Protein AF-A0A960PLG2-F1 (afdb_monomer_lite)

Secondary st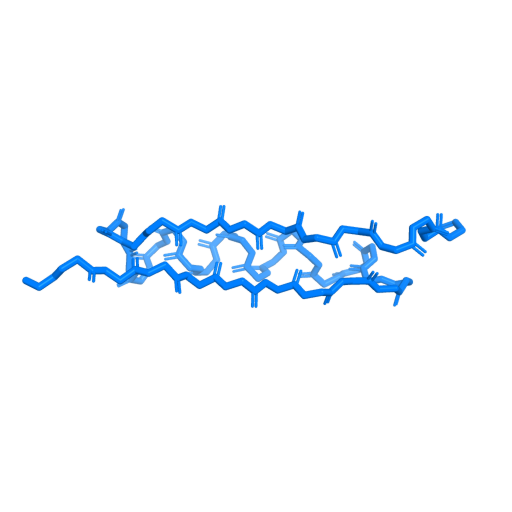ructure (DSSP, 8-state):
---EEEEEESS-HHHHHHHHHHHHHH-TTSEEEEEE----

pLDDT: mean 95.96, std 3.75, range [76.62, 98.5]

Structure (mmCIF, N/CA/C/O backbone):
data_AF-A0A960PLG2-F1
#
_entry.id   AF-A0A960PLG2-F1
#
loop_
_atom_site.group_PDB
_atom_site.id
_atom_site.type_symbol
_atom_site.label_atom_id
_atom_site.label_alt_id
_atom_site.label_comp_id
_atom_site.label_asym_id
_atom_site.label_entity_id
_atom_site.label_seq_id
_atom_site.pdbx_PDB_ins_code
_atom_site.Cartn_x
_atom_site.Cartn_y
_atom_site.Cartn_z
_atom_site.occupancy
_atom_site.B_iso_or_equiv
_atom_site.auth_seq_id
_atom_site.auth_comp_id
_atom_site.auth_asym_id
_atom_site.auth_atom_id
_atom_site.pdbx_PDB_model_num
ATOM 1 N N . MET A 1 1 ? -16.420 0.675 13.816 1.00 76.62 1 MET A N 1
ATOM 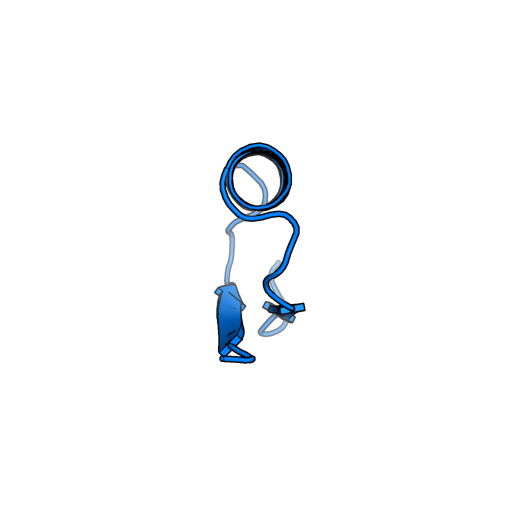2 C CA . MET A 1 1 ? -16.698 0.526 12.372 1.00 76.62 1 MET A CA 1
ATOM 3 C C . MET A 1 1 ? -15.411 0.042 11.735 1.00 76.62 1 MET A C 1
ATOM 5 O O . MET A 1 1 ? -14.387 0.660 11.987 1.00 76.62 1 MET A O 1
ATOM 9 N N . HIS A 1 2 ? -15.448 -1.077 11.016 1.00 89.06 2 HIS A N 1
ATOM 10 C CA . HIS A 1 2 ? -14.288 -1.590 10.285 1.00 89.06 2 HIS A CA 1
ATOM 11 C C . HIS A 1 2 ? -14.354 -1.069 8.853 1.00 89.06 2 HIS A C 1
ATOM 13 O O . HIS A 1 2 ? -15.428 -1.084 8.251 1.00 89.06 2 HIS A O 1
ATOM 19 N N . ALA A 1 3 ? -13.234 -0.565 8.346 1.00 96.06 3 ALA A N 1
ATOM 20 C CA . ALA A 1 3 ? -13.124 -0.017 7.005 1.00 96.06 3 ALA A CA 1
ATOM 21 C C . ALA A 1 3 ? -11.870 -0.577 6.336 1.00 96.06 3 ALA A C 1
ATOM 23 O O . ALA A 1 3 ? -10.828 -0.714 6.979 1.00 96.06 3 ALA A O 1
ATOM 24 N N . VAL A 1 4 ? -11.995 -0.865 5.045 1.00 97.81 4 VAL A N 1
ATOM 25 C CA . VAL A 1 4 ? -10.895 -1.303 4.189 1.00 97.81 4 VAL A CA 1
ATOM 26 C C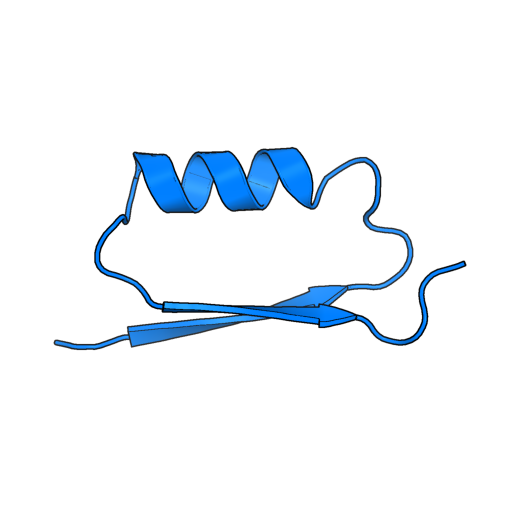 . VAL A 1 4 ? -10.671 -0.222 3.141 1.00 97.81 4 VAL A C 1
ATOM 28 O O . VAL A 1 4 ? -11.616 0.202 2.475 1.00 97.81 4 VAL A O 1
ATOM 31 N N . VAL A 1 5 ? -9.426 0.217 2.992 1.00 97.50 5 VAL A N 1
ATOM 32 C CA . VAL A 1 5 ? -8.993 1.116 1.922 1.00 97.50 5 VAL A CA 1
ATOM 33 C C . VAL A 1 5 ? -8.338 0.266 0.839 1.00 97.50 5 VAL A C 1
ATOM 35 O O . VAL A 1 5 ? -7.374 -0.450 1.104 1.00 97.50 5 VAL A O 1
ATOM 38 N N . VAL A 1 6 ? -8.867 0.336 -0.380 1.00 97.69 6 VAL A N 1
ATOM 39 C CA . VAL A 1 6 ? -8.297 -0.340 -1.550 1.00 97.69 6 VAL A CA 1
ATOM 40 C C . VAL A 1 6 ? -7.695 0.716 -2.462 1.00 97.69 6 VAL A C 1
ATOM 42 O O . VAL A 1 6 ? -8.382 1.662 -2.846 1.00 97.69 6 VAL A O 1
ATOM 45 N N . VAL A 1 7 ? -6.416 0.559 -2.791 1.00 96.88 7 VAL A N 1
ATOM 46 C CA . VAL A 1 7 ? -5.655 1.512 -3.602 1.00 96.88 7 VAL A CA 1
ATOM 47 C C . VAL A 1 7 ? -5.109 0.792 -4.824 1.00 96.88 7 VAL A C 1
ATOM 49 O O . VAL A 1 7 ? -4.153 0.028 -4.686 1.00 96.88 7 VAL A O 1
ATOM 52 N N . PRO A 1 8 ? -5.707 0.996 -6.007 1.00 96.62 8 PRO A N 1
ATOM 53 C CA . PRO A 1 8 ? -5.096 0.541 -7.243 1.00 96.62 8 PRO A CA 1
ATOM 54 C C . PRO A 1 8 ? -3.823 1.349 -7.525 1.00 96.62 8 PRO A C 1
ATOM 56 O O . PRO A 1 8 ? -3.802 2.561 -7.296 1.00 96.62 8 PRO A O 1
ATOM 59 N N . THR A 1 9 ? -2.774 0.695 -8.021 1.00 95.88 9 THR A N 1
ATOM 60 C CA . THR A 1 9 ? -1.507 1.351 -8.380 1.00 95.88 9 THR A CA 1
ATOM 61 C C . THR A 1 9 ? -1.065 1.011 -9.796 1.00 95.88 9 THR A C 1
ATOM 63 O O . THR A 1 9 ? -1.203 -0.124 -10.244 1.00 95.88 9 THR A O 1
ATOM 66 N N . TYR A 1 10 ? -0.500 2.014 -10.473 1.00 96.38 10 TYR A N 1
ATOM 67 C CA . TYR A 1 10 ? 0.231 1.880 -11.730 1.00 96.38 10 TYR A CA 1
ATOM 68 C C . TYR A 1 10 ? 1.304 2.974 -11.791 1.00 96.38 10 TYR A C 1
ATOM 70 O O . TYR A 1 10 ? 0.967 4.154 -11.756 1.00 96.38 10 TYR A O 1
ATOM 78 N N . GLN A 1 11 ? 2.587 2.603 -11.848 1.00 96.38 11 GLN A N 1
ATOM 79 C CA . GLN A 1 11 ? 3.724 3.550 -11.829 1.00 96.38 11 GLN A CA 1
ATOM 80 C C . GLN A 1 11 ? 3.813 4.444 -10.572 1.00 96.38 11 GLN A C 1
ATOM 82 O O . GLN A 1 11 ? 4.410 5.518 -10.589 1.00 96.38 11 GLN A O 1
ATOM 87 N N . GLU A 1 12 ? 3.291 3.976 -9.438 1.00 97.31 12 GLU A N 1
ATOM 88 C CA . GLU A 1 12 ? 3.243 4.746 -8.185 1.00 97.31 12 GLU A CA 1
ATOM 89 C C . GLU A 1 12 ? 4.448 4.508 -7.261 1.00 97.31 12 GLU A C 1
ATOM 91 O O . GLU A 1 12 ? 4.403 4.853 -6.079 1.00 97.31 12 GLU A O 1
ATOM 96 N N . ALA A 1 13 ? 5.551 3.950 -7.773 1.00 95.38 13 ALA A N 1
ATOM 97 C CA . ALA A 1 13 ? 6.766 3.699 -6.989 1.00 95.38 13 ALA A CA 1
ATOM 98 C C . ALA A 1 13 ? 7.238 4.913 -6.150 1.00 95.38 13 ALA A C 1
ATOM 100 O O . ALA A 1 13 ? 7.598 4.714 -4.988 1.00 95.38 13 ALA A O 1
ATOM 101 N N . PRO A 1 14 ? 7.176 6.172 -6.640 1.00 96.69 14 PRO A N 1
ATOM 102 C CA . PRO A 1 14 ? 7.568 7.335 -5.838 1.00 96.69 14 PRO A CA 1
ATOM 103 C C . PRO A 1 14 ? 6.610 7.670 -4.682 1.00 96.69 14 PRO A C 1
ATOM 105 O O . PRO A 1 14 ? 6.994 8.383 -3.753 1.00 96.69 14 PRO A O 1
ATOM 108 N N . ASN A 1 15 ? 5.360 7.200 -4.736 1.00 97.00 15 ASN A N 1
ATOM 109 C CA . ASN A 1 15 ? 4.277 7.664 -3.866 1.00 97.00 15 ASN A CA 1
ATOM 110 C C . ASN A 1 15 ? 3.763 6.586 -2.911 1.00 97.00 15 ASN A C 1
ATOM 112 O O . ASN A 1 15 ? 3.383 6.912 -1.782 1.00 97.00 15 ASN A O 1
ATOM 116 N N . VAL A 1 16 ? 3.761 5.318 -3.336 1.00 96.88 16 VAL A N 1
ATOM 117 C CA . VAL A 1 16 ? 3.126 4.206 -2.613 1.00 96.88 16 VAL A CA 1
ATOM 118 C C . VAL A 1 16 ? 3.649 4.087 -1.182 1.00 96.8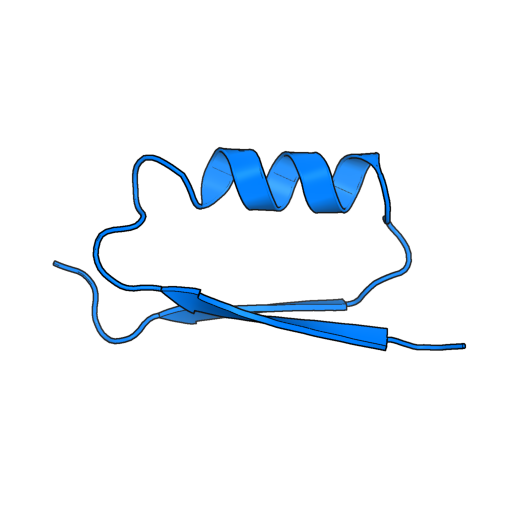8 16 VAL A C 1
ATOM 120 O O . VAL A 1 16 ? 2.871 3.970 -0.238 1.00 96.88 16 VAL A O 1
ATOM 123 N N . GLU A 1 17 ? 4.956 4.241 -0.985 1.00 96.88 17 GLU A N 1
ATOM 124 C CA . GLU A 1 17 ? 5.578 4.120 0.332 1.00 96.88 17 GLU A CA 1
ATOM 125 C C . GLU A 1 17 ? 5.189 5.275 1.269 1.00 96.88 17 GLU A C 1
ATOM 127 O O . GLU A 1 17 ? 4.860 5.062 2.440 1.00 96.88 17 GLU A O 1
ATOM 132 N N . ARG A 1 18 ? 5.175 6.511 0.750 1.00 98.19 18 ARG A N 1
ATOM 133 C CA . ARG A 1 18 ? 4.732 7.694 1.500 1.00 98.19 18 ARG A CA 1
ATOM 134 C C . ARG A 1 18 ? 3.268 7.556 1.896 1.00 98.19 18 ARG A C 1
ATOM 136 O O . ARG A 1 18 ? 2.932 7.797 3.052 1.00 98.19 18 ARG A O 1
ATOM 143 N N . PHE A 1 19 ? 2.421 7.160 0.950 1.00 97.81 19 PHE A N 1
ATOM 144 C CA . PHE A 1 19 ? 1.001 6.944 1.186 1.00 97.81 19 PHE A CA 1
ATOM 145 C C . PHE A 1 19 ? 0.777 5.902 2.288 1.00 97.81 19 PHE A C 1
ATOM 147 O O . PHE A 1 19 ? 0.093 6.188 3.271 1.00 97.81 19 PHE A O 1
ATOM 154 N N . MET A 1 20 ? 1.41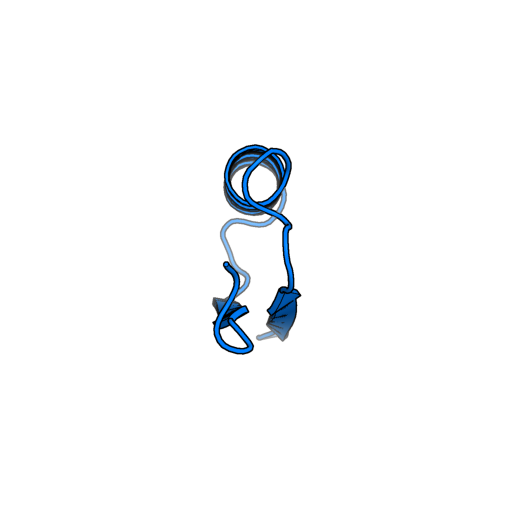4 4.731 2.176 1.00 97.50 20 MET A N 1
ATOM 155 C CA . MET A 1 20 ? 1.282 3.660 3.166 1.00 97.50 20 MET A CA 1
ATOM 156 C C . MET A 1 20 ? 1.723 4.117 4.557 1.00 97.50 20 MET A C 1
ATOM 158 O O . MET A 1 20 ? 1.006 3.864 5.524 1.00 97.50 20 MET A O 1
ATOM 162 N N . ARG A 1 21 ? 2.852 4.830 4.671 1.00 98.06 21 ARG A N 1
ATOM 163 C CA . ARG A 1 21 ? 3.311 5.382 5.956 1.00 98.06 21 ARG A CA 1
ATOM 164 C C . ARG A 1 21 ? 2.293 6.340 6.563 1.00 98.06 21 ARG A C 1
ATOM 166 O O . ARG A 1 21 ? 1.882 6.145 7.699 1.00 98.06 21 ARG A O 1
ATOM 173 N N . THR A 1 22 ? 1.808 7.306 5.787 1.00 98.31 22 THR A N 1
ATOM 174 C CA . THR A 1 22 ? 0.815 8.272 6.276 1.00 98.31 22 THR A CA 1
ATOM 175 C C . THR A 1 22 ? -0.482 7.596 6.725 1.00 98.31 22 THR A C 1
ATOM 177 O O . THR A 1 22 ? -1.030 7.969 7.759 1.00 98.31 22 THR A O 1
ATOM 180 N N . VAL A 1 23 ? -0.967 6.579 6.004 1.00 97.75 23 VAL A N 1
ATOM 181 C CA . VAL A 1 23 ? -2.161 5.825 6.427 1.00 97.75 23 VAL A CA 1
ATOM 182 C C . VAL A 1 23 ? -1.917 5.108 7.753 1.00 97.75 23 VAL A C 1
ATOM 184 O O . VAL A 1 23 ? -2.776 5.157 8.631 1.00 97.75 23 VAL A O 1
ATOM 187 N N . ARG A 1 24 ? -0.750 4.478 7.929 1.00 96.75 24 ARG A N 1
ATOM 188 C CA . ARG A 1 24 ? -0.406 3.790 9.183 1.00 96.75 24 ARG A CA 1
ATOM 189 C C . ARG A 1 24 ? -0.257 4.749 10.362 1.00 96.75 24 ARG A C 1
ATOM 191 O O . ARG A 1 24 ? -0.661 4.384 11.461 1.00 96.75 24 ARG A O 1
ATOM 198 N N . ASP A 1 25 ? 0.236 5.960 10.123 1.00 98.50 25 ASP A N 1
ATOM 199 C CA . ASP A 1 25 ? 0.389 6.981 11.161 1.00 98.50 25 ASP A CA 1
ATOM 200 C C . ASP A 1 25 ? -0.959 7.590 11.585 1.00 98.50 25 ASP A C 1
ATOM 202 O O . ASP A 1 25 ? -1.203 7.807 12.771 1.00 98.50 25 ASP A O 1
ATOM 206 N N . VAL A 1 26 ? -1.846 7.874 10.626 1.00 98.19 26 VAL A N 1
ATOM 207 C CA . VAL A 1 26 ? -3.085 8.638 10.871 1.00 98.19 26 VAL A CA 1
ATOM 208 C C . VAL A 1 26 ? -4.288 7.743 11.177 1.00 98.19 26 VAL A C 1
ATOM 210 O O . VAL A 1 26 ? -5.175 8.136 11.935 1.00 98.19 26 VAL A O 1
ATOM 213 N N . ALA A 1 27 ? -4.349 6.554 10.581 1.00 97.25 27 ALA A N 1
ATOM 214 C CA . ALA A 1 27 ? -5.497 5.655 10.667 1.00 97.25 27 ALA A CA 1
ATOM 215 C C . ALA A 1 27 ? -5.054 4.194 10.876 1.00 97.25 27 ALA A C 1
ATOM 217 O O . ALA A 1 27 ? -5.365 3.328 10.058 1.00 97.25 27 ALA A O 1
ATOM 218 N N . PRO A 1 28 ? -4.350 3.870 11.974 1.00 96.44 28 PRO A N 1
ATOM 219 C CA . PRO A 1 28 ? -3.809 2.527 12.205 1.00 96.44 28 PRO A CA 1
ATOM 220 C C . PRO A 1 28 ? -4.872 1.416 12.247 1.00 96.44 28 PRO A C 1
ATOM 222 O O . PRO A 1 28 ? -4.549 0.250 12.043 1.00 96.44 28 PRO A O 1
ATOM 225 N N . GLN A 1 29 ? -6.135 1.765 12.501 1.00 97.06 29 GLN A N 1
ATOM 226 C CA . GLN A 1 29 ? -7.266 0.844 12.591 1.00 97.06 29 GLN A CA 1
ATOM 227 C C . GLN A 1 29 ? -7.853 0.402 11.243 1.00 97.06 29 GLN A C 1
ATOM 229 O O . GLN A 1 29 ? -8.742 -0.449 11.246 1.00 97.06 29 GLN A O 1
ATOM 234 N N . VAL A 1 30 ? -7.453 1.011 10.119 1.00 97.50 30 VAL A N 1
ATOM 235 C CA . VAL A 1 30 ? -7.986 0.632 8.800 1.00 97.50 30 VAL A CA 1
ATOM 236 C C . VAL A 1 30 ? -7.125 -0.445 8.155 1.00 97.50 30 VAL A C 1
ATOM 238 O O . VAL A 1 30 ? -5.889 -0.407 8.197 1.00 97.50 30 VAL A O 1
ATOM 241 N N . ASP A 1 31 ? -7.791 -1.392 7.509 1.00 97.81 31 ASP A N 1
ATOM 242 C CA . ASP A 1 31 ? -7.121 -2.370 6.665 1.00 97.81 31 ASP A CA 1
ATOM 243 C C . ASP A 1 31 ? -6.779 -1.718 5.322 1.00 97.81 31 ASP A C 1
ATOM 245 O O . ASP A 1 31 ? -7.568 -0.943 4.777 1.00 97.81 31 ASP A O 1
ATOM 249 N N . LEU A 1 32 ? -5.593 -2.012 4.788 1.00 97.06 32 LEU A N 1
ATOM 250 C CA . LEU A 1 32 ? -5.094 -1.406 3.555 1.00 97.06 32 LEU A CA 1
ATOM 251 C C . LEU A 1 32 ? -4.693 -2.489 2.556 1.00 97.06 32 LEU A C 1
ATOM 253 O O . LEU A 1 32 ? -3.846 -3.326 2.865 1.00 97.06 32 LEU A O 1
ATOM 257 N N . ILE A 1 33 ? -5.270 -2.425 1.357 1.00 97.75 33 ILE A N 1
ATOM 258 C CA . ILE A 1 33 ? -4.932 -3.278 0.216 1.00 97.75 33 ILE A CA 1
ATOM 259 C C . ILE A 1 33 ? -4.357 -2.390 -0.885 1.00 97.75 33 ILE 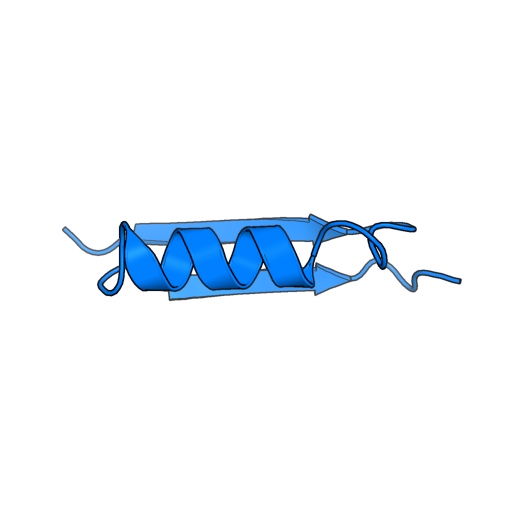A C 1
ATOM 261 O O . ILE A 1 33 ? -5.041 -1.500 -1.387 1.00 97.75 33 ILE A O 1
ATOM 265 N N . VAL A 1 34 ? -3.113 -2.659 -1.273 1.00 96.81 34 VAL A N 1
ATOM 266 C CA . VAL A 1 34 ? -2.501 -2.088 -2.477 1.00 96.81 34 VAL A CA 1
ATOM 267 C C . VAL A 1 34 ? -2.689 -3.102 -3.599 1.00 96.81 34 VAL A C 1
ATOM 269 O O . VAL A 1 34 ? -2.173 -4.216 -3.517 1.00 96.81 34 VAL A O 1
ATOM 272 N N . ALA A 1 35 ? -3.486 -2.741 -4.598 1.00 97.06 35 ALA A N 1
ATOM 273 C CA . ALA A 1 35 ? -3.787 -3.577 -5.750 1.00 97.06 35 ALA A CA 1
ATOM 274 C C . ALA A 1 35 ? -2.932 -3.110 -6.933 1.00 97.06 35 ALA A C 1
ATOM 276 O O . ALA A 1 35 ? -3.312 -2.185 -7.648 1.00 97.06 35 ALA A O 1
ATOM 277 N N . ASP A 1 36 ? -1.764 -3.725 -7.102 1.00 96.44 36 ASP A N 1
ATOM 278 C CA . ASP A 1 36 ? -0.866 -3.376 -8.199 1.00 96.44 36 ASP A CA 1
ATOM 279 C C . ASP A 1 36 ? -1.305 -4.010 -9.519 1.00 96.44 36 ASP A C 1
ATOM 281 O O . ASP A 1 36 ? -1.484 -5.227 -9.601 1.00 96.44 36 ASP A O 1
ATOM 285 N N . ASP A 1 37 ? -1.463 -3.177 -10.548 1.00 93.25 37 ASP A N 1
ATOM 286 C CA . ASP A 1 37 ? -1.844 -3.596 -11.900 1.00 93.25 37 ASP A CA 1
ATOM 287 C C . ASP A 1 37 ? -0.607 -3.794 -12.786 1.00 93.25 37 ASP A C 1
ATOM 289 O O . ASP A 1 37 ? -0.457 -3.172 -13.838 1.00 93.25 37 ASP A O 1
ATOM 293 N N . ASN A 1 38 ? 0.318 -4.639 -12.316 1.00 94.69 38 ASN A N 1
ATOM 294 C CA . ASN A 1 38 ? 1.569 -4.968 -13.002 1.00 94.69 38 ASN A CA 1
ATOM 295 C C . ASN A 1 38 ? 2.364 -3.707 -13.388 1.00 94.69 38 ASN A C 1
ATOM 297 O O . ASN A 1 38 ? 2.689 -3.489 -14.562 1.00 94.69 38 ASN A O 1
ATOM 301 N N . SER A 1 39 ? 2.644 -2.866 -12.386 1.00 92.31 39 SER A N 1
ATOM 302 C CA . SER A 1 39 ? 3.463 -1.667 -12.569 1.00 92.31 39 SER A CA 1
ATOM 303 C C . SER A 1 39 ? 4.807 -2.021 -13.227 1.00 92.31 39 SER A C 1
ATOM 305 O O . SER A 1 39 ? 5.389 -3.060 -12.900 1.00 92.31 39 SER A O 1
ATOM 307 N N . PRO A 1 40 ? 5.312 -1.180 -14.147 1.00 88.81 40 PRO A N 1
ATOM 308 C CA . PRO A 1 40 ? 6.631 -1.366 -14.741 1.00 88.81 40 PRO A CA 1
ATOM 309 C C . PRO A 1 40 ? 7.773 -1.089 -13.757 1.00 88.81 40 PRO A C 1
ATOM 311 O O . PRO A 1 40 ? 7.556 -0.344 -12.771 1.00 88.81 40 PRO A O 1
#

Sequence (40 aa):
MHAVVVVPTYQEAPNVERFMRTVRDVAPQVDLIVADDNSP

Foldseek 3Di:
DEAEAEAEDAQCVVPPVVVVVVCCVPPVRYHYHYHYPPHD

Radius of gyration: 10.83 Å; chains: 1; bounding box: 24×14×27 Å